Protein AF-A0A7S1M0U5-F1 (afdb_monomer_lite)

pLDDT: mean 91.15, std 3.14, range [82.31, 96.44]

Foldseek 3Di:
DLVPFPLQQLLVQLVVQQCPDPPSVVLCVPHDSSVVSVVVSVVVVVLVVCVVVVVLVVLLVVLLQVLLVVLVSVDDLVSVVSSLVSSLV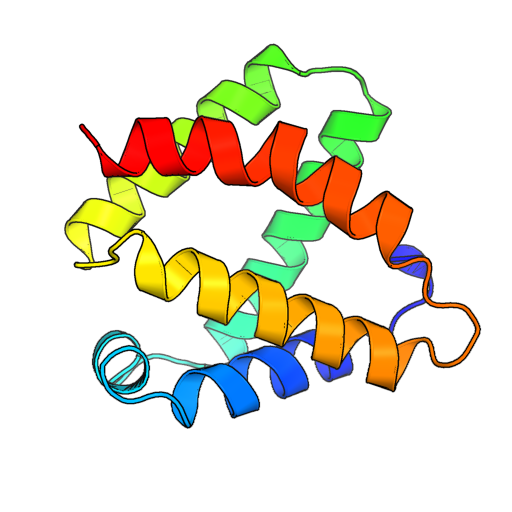SVCVRCPPNRDSVVSVVCCVPRHNVSSNNSNVD

Secondary structure (DSSP, 8-state):
-GGGS-HHHHHHHHHHHHTTSTTHHHHTTT--HHHHHHHHHHHHHHHHHHHHHT-HHHHHHHHHHHHHHHHHTT--HHHHHHHHHHHHHHHHHHHGGG--HHHHHHHIIIIIIHHHHHHHT-

Sequence (122 aa):
QWQRAQLNSVSQGLYRRLLHHEGIDQLFHGMDIEGQASMFCMFVTTAIQWLGRRDFMRLERDILQLGMRHAQYGLDMSMLSTFQLSLFLSLRDELGTAFLEHEWAFIWMHFITRPFLNGLAR

Radius of gyration: 13.95 Å; chains: 1; bounding box: 30×32×31 Å

InterPro domains:
  IPR009050 Globin-like superfamily [SSF46458] (9-99)
  IPR012292 Globin/Protoglobin [G3DSA:1.10.490.10] (2-115)

Structure (mmCIF, N/CA/C/O backbone):
data_AF-A0A7S1M0U5-F1
#
_entry.id   AF-A0A7S1M0U5-F1
#
loop_
_atom_site.group_PDB
_atom_site.id
_atom_site.type_symbol
_atom_site.label_atom_id
_atom_site.label_alt_id
_atom_site.label_comp_id
_atom_site.label_asym_id
_atom_site.label_entity_id
_atom_site.label_seq_id
_atom_site.pdbx_PDB_ins_code
_atom_site.Cartn_x
_atom_site.Cartn_y
_atom_site.Cartn_z
_atom_site.occupancy
_atom_site.B_iso_or_equiv
_atom_site.auth_seq_id
_atom_site.auth_comp_id
_atom_site.auth_asym_id
_atom_site.auth_atom_id
_atom_site.pdbx_PDB_model_num
ATOM 1 N N . GLN A 1 1 ? -7.936 0.834 13.852 1.00 84.56 1 GLN A N 1
ATOM 2 C CA . GLN A 1 1 ? -8.105 -0.521 13.281 1.00 84.56 1 GLN A CA 1
ATOM 3 C C . GLN A 1 1 ? -6.776 -1.172 12.953 1.00 84.56 1 GLN A C 1
ATOM 5 O O . GLN A 1 1 ? -6.576 -2.289 13.392 1.00 84.56 1 GLN A O 1
ATOM 10 N N . TRP A 1 2 ? -5.852 -0.465 12.292 1.00 88.12 2 TRP A N 1
ATOM 11 C CA . TRP A 1 2 ? -4.510 -0.977 11.978 1.00 88.12 2 TRP A CA 1
ATOM 12 C C . TRP A 1 2 ? -3.784 -1.625 13.170 1.00 88.12 2 TRP A C 1
ATOM 14 O O . TRP A 1 2 ? -3.356 -2.762 13.080 1.00 88.12 2 TRP A O 1
ATOM 24 N N . GLN A 1 3 ? -3.752 -0.959 14.330 1.00 87.31 3 GLN A N 1
ATOM 25 C CA . GLN A 1 3 ? -3.132 -1.497 15.555 1.00 87.31 3 GLN A CA 1
ATOM 26 C C . GLN A 1 3 ? -3.797 -2.767 16.118 1.00 87.31 3 GLN A C 1
ATOM 28 O O . GLN A 1 3 ? -3.212 -3.422 16.969 1.00 87.31 3 GLN A O 1
ATOM 33 N N . ARG A 1 4 ? -5.033 -3.076 15.707 1.00 88.62 4 ARG A N 1
ATOM 34 C CA . ARG A 1 4 ? -5.781 -4.257 16.168 1.00 88.62 4 ARG A CA 1
ATOM 35 C C . ARG A 1 4 ? -5.685 -5.427 15.186 1.00 88.62 4 ARG A C 1
ATOM 37 O O . ARG A 1 4 ? -6.056 -6.529 15.558 1.00 88.62 4 ARG A O 1
ATOM 44 N N . ALA A 1 5 ? -5.253 -5.175 13.951 1.00 90.81 5 ALA A N 1
ATOM 45 C CA . ALA A 1 5 ? -5.129 -6.192 12.916 1.00 90.81 5 ALA A CA 1
ATOM 46 C C . ALA A 1 5 ? -3.848 -7.012 13.124 1.00 90.81 5 ALA A C 1
ATOM 48 O O . ALA A 1 5 ? -2.803 -6.445 13.461 1.00 90.81 5 ALA A O 1
ATOM 49 N N . GLN A 1 6 ? -3.883 -8.319 12.857 1.00 92.25 6 GLN A N 1
ATOM 50 C CA . GLN A 1 6 ? -2.659 -9.108 12.739 1.00 92.25 6 GLN A CA 1
ATOM 51 C C . GLN A 1 6 ? -1.958 -8.758 11.424 1.00 92.25 6 GLN A C 1
ATOM 53 O O . GLN A 1 6 ? -2.280 -9.275 10.356 1.00 92.25 6 GLN A O 1
ATOM 58 N N . LEU A 1 7 ? -0.979 -7.854 11.495 1.00 90.25 7 LEU A N 1
ATOM 59 C CA . LEU A 1 7 ? -0.349 -7.275 10.304 1.00 90.25 7 LEU A CA 1
ATOM 60 C C . LEU A 1 7 ? 0.295 -8.318 9.381 1.00 90.25 7 LEU A C 1
ATOM 62 O O . LEU A 1 7 ? 0.262 -8.141 8.168 1.00 90.25 7 LEU A O 1
ATOM 66 N N . ASN A 1 8 ? 0.815 -9.419 9.932 1.00 89.38 8 ASN A N 1
ATOM 67 C CA . ASN A 1 8 ? 1.359 -10.525 9.137 1.00 89.38 8 ASN A CA 1
ATOM 68 C C . ASN A 1 8 ? 0.271 -11.248 8.328 1.00 89.38 8 ASN A C 1
ATOM 70 O O . ASN A 1 8 ? 0.494 -11.589 7.173 1.00 89.38 8 ASN A O 1
ATOM 74 N N . SER A 1 9 ? -0.915 -11.447 8.912 1.00 91.50 9 SER A N 1
ATOM 75 C CA . SER A 1 9 ? -2.070 -12.041 8.225 1.00 91.50 9 SER A CA 1
ATOM 76 C C . SER A 1 9 ? -2.543 -11.128 7.089 1.00 91.50 9 SER A C 1
ATOM 78 O O . SER A 1 9 ? -2.682 -11.565 5.946 1.00 91.50 9 SER A O 1
ATOM 80 N N . VAL A 1 10 ? -2.672 -9.823 7.369 1.00 93.94 10 VAL A N 1
ATOM 81 C CA . VAL A 1 10 ? -3.053 -8.813 6.368 1.00 93.94 10 VAL A CA 1
ATOM 82 C C . VAL A 1 10 ? -2.060 -8.775 5.209 1.00 93.94 10 VAL A C 1
ATOM 84 O O . VAL A 1 10 ? -2.473 -8.782 4.050 1.00 93.94 10 VAL A O 1
ATOM 87 N N . SER A 1 11 ? -0.756 -8.730 5.491 1.00 92.56 11 SER A N 1
ATOM 88 C CA . SER A 1 11 ? 0.260 -8.620 4.445 1.00 92.56 11 SER A CA 1
ATOM 89 C C . SER A 1 11 ? 0.398 -9.905 3.635 1.00 92.56 11 SER A C 1
ATOM 91 O O . SER A 1 11 ? 0.449 -9.839 2.410 1.00 92.56 11 SER A O 1
ATOM 93 N N . GLN A 1 12 ? 0.347 -11.081 4.261 1.00 91.31 12 GLN A N 1
ATOM 94 C CA . GLN A 1 12 ? 0.314 -12.348 3.527 1.00 91.31 12 GLN A CA 1
ATOM 95 C C . GLN A 1 12 ? -0.939 -12.465 2.651 1.00 91.31 12 GLN A C 1
ATOM 97 O O . GLN A 1 12 ? -0.843 -12.878 1.495 1.00 91.31 12 GLN A O 1
ATOM 102 N N . GLY A 1 13 ? -2.107 -12.069 3.167 1.00 93.31 13 GLY A N 1
ATOM 103 C CA . GLY A 1 13 ? -3.352 -12.028 2.402 1.00 93.31 13 GLY A CA 1
ATOM 104 C C . GLY A 1 13 ? -3.274 -11.081 1.203 1.00 93.31 13 GLY A C 1
ATOM 105 O O . GLY A 1 13 ? -3.750 -11.421 0.118 1.00 93.31 13 GLY A O 1
ATOM 106 N N . LEU A 1 14 ? -2.631 -9.924 1.379 1.00 95.19 14 LEU A N 1
ATOM 107 C CA . LEU A 1 14 ? -2.399 -8.944 0.323 1.00 95.19 14 LEU A CA 1
ATOM 108 C C . LEU A 1 14 ? -1.513 -9.535 -0.774 1.00 95.19 14 LEU A C 1
ATOM 110 O O . LEU A 1 14 ? -1.929 -9.585 -1.928 1.00 95.19 14 LEU A O 1
ATOM 114 N N . TYR A 1 15 ? -0.318 -10.013 -0.426 1.00 93.50 15 TYR A N 1
ATOM 115 C CA . TYR A 1 15 ? 0.635 -10.511 -1.419 1.00 93.50 15 TYR A CA 1
ATOM 116 C C . TYR A 1 15 ? 0.144 -11.784 -2.104 1.00 93.50 15 TYR A C 1
ATOM 118 O O . TYR A 1 15 ? 0.323 -11.920 -3.309 1.00 93.50 15 TYR A O 1
ATOM 126 N N . ARG A 1 16 ? -0.576 -12.666 -1.398 1.00 92.69 16 ARG A N 1
ATOM 127 C CA . ARG A 1 16 ? -1.241 -13.812 -2.035 1.00 92.69 16 ARG A CA 1
ATOM 128 C C . ARG A 1 16 ? -2.172 -13.354 -3.158 1.00 92.69 16 ARG A C 1
ATOM 130 O O . ARG A 1 16 ? -2.124 -13.918 -4.240 1.00 92.69 16 ARG A O 1
ATOM 137 N N . ARG A 1 17 ? -2.990 -12.321 -2.928 1.00 94.69 17 ARG A N 1
ATOM 138 C CA . ARG A 1 17 ? -3.907 -11.773 -3.946 1.00 94.69 17 ARG A CA 1
ATOM 139 C C . ARG A 1 17 ? -3.170 -11.096 -5.095 1.00 94.69 17 ARG A C 1
ATOM 141 O O . ARG A 1 17 ? -3.531 -11.320 -6.244 1.00 94.69 17 ARG A O 1
ATOM 148 N N . LEU A 1 18 ? -2.141 -10.308 -4.788 1.00 93.50 18 LEU A N 1
ATOM 149 C CA . LEU A 1 18 ? -1.336 -9.613 -5.794 1.00 93.50 18 LEU A CA 1
ATOM 150 C C . LEU A 1 18 ? -0.649 -10.585 -6.755 1.00 93.50 18 LEU A C 1
ATOM 152 O O . LEU A 1 18 ? -0.692 -10.377 -7.961 1.00 93.50 18 LEU A O 1
ATOM 156 N N . LEU A 1 19 ? -0.076 -11.669 -6.230 1.00 92.88 19 LEU A N 1
ATOM 157 C CA . LEU A 1 19 ? 0.626 -12.680 -7.026 1.00 92.88 19 LEU A CA 1
ATOM 158 C C . LEU A 1 19 ? -0.309 -13.536 -7.899 1.00 92.88 19 LEU A C 1
ATOM 160 O O . LEU A 1 19 ? 0.168 -14.274 -8.753 1.00 92.88 19 LEU A O 1
ATOM 164 N N . HIS A 1 20 ? -1.628 -13.446 -7.706 1.00 92.00 20 HIS A N 1
ATOM 165 C CA . HIS A 1 20 ? -2.615 -14.057 -8.601 1.00 92.00 20 HIS A CA 1
ATOM 166 C C . HIS A 1 20 ? -3.041 -13.136 -9.754 1.00 92.00 20 HIS A C 1
ATOM 168 O O . HIS A 1 20 ? -3.808 -13.570 -10.613 1.00 92.00 20 HIS A O 1
ATOM 174 N N . HIS A 1 21 ? -2.586 -11.882 -9.780 1.00 90.25 21 HIS A N 1
ATOM 175 C CA . HIS A 1 21 ? -2.907 -10.943 -10.845 1.00 90.25 21 HIS A CA 1
ATOM 176 C C . HIS A 1 21 ? -1.794 -10.922 -11.894 1.00 90.25 21 HIS A C 1
ATOM 178 O O . HIS A 1 21 ? -0.650 -10.582 -11.586 1.00 90.25 21 HIS A O 1
ATOM 184 N N . GLU A 1 22 ? -2.153 -11.233 -13.140 1.00 85.25 22 GLU A N 1
ATOM 185 C CA . GLU A 1 22 ? -1.229 -11.204 -14.276 1.00 85.25 22 GLU A CA 1
ATOM 186 C C . GLU A 1 22 ? -0.577 -9.818 -14.404 1.00 85.25 22 GLU A C 1
ATOM 188 O O . GLU A 1 22 ? -1.245 -8.784 -14.294 1.00 85.25 22 GLU A O 1
ATOM 193 N N . GLY A 1 23 ? 0.745 -9.800 -14.561 1.00 85.75 23 GLY A N 1
ATOM 194 C CA . GLY A 1 23 ? 1.555 -8.591 -14.698 1.00 85.75 23 GLY A CA 1
ATOM 195 C C . GLY A 1 23 ? 2.090 -8.054 -13.370 1.00 85.75 23 GLY A C 1
ATOM 196 O O . GLY A 1 23 ? 3.196 -7.523 -13.346 1.00 85.75 23 GLY A O 1
ATOM 197 N N . ILE A 1 24 ? 1.375 -8.241 -12.255 1.00 89.00 24 ILE A N 1
ATOM 198 C CA . ILE A 1 24 ? 1.895 -7.895 -10.921 1.00 89.00 24 ILE A CA 1
ATOM 199 C C . ILE A 1 24 ? 2.846 -8.985 -10.425 1.00 89.00 24 ILE A C 1
ATOM 201 O O . ILE A 1 24 ? 3.883 -8.678 -9.845 1.00 89.00 24 ILE A O 1
ATOM 205 N N . ASP A 1 25 ? 2.530 -10.252 -10.681 1.00 89.38 25 ASP A N 1
ATOM 206 C CA . ASP A 1 25 ? 3.381 -11.398 -10.355 1.00 89.38 25 ASP A CA 1
ATOM 207 C C . ASP A 1 25 ? 4.805 -11.260 -10.925 1.00 89.38 25 ASP A C 1
ATOM 209 O O . ASP A 1 25 ? 5.788 -11.544 -10.236 1.00 89.38 25 ASP A O 1
ATOM 213 N N . GLN A 1 26 ? 4.918 -10.735 -12.147 1.00 89.00 26 GLN A N 1
ATOM 214 C CA . GLN A 1 26 ? 6.193 -10.500 -12.825 1.00 89.00 26 GLN A CA 1
ATOM 215 C C . GLN A 1 26 ? 7.059 -9.461 -12.103 1.00 89.00 26 GLN A C 1
ATOM 217 O O . GLN A 1 26 ? 8.279 -9.623 -12.049 1.00 89.00 26 GLN A O 1
ATOM 222 N N . LEU A 1 27 ? 6.448 -8.439 -11.490 1.00 89.00 27 LEU A N 1
ATOM 223 C CA . LEU A 1 27 ? 7.166 -7.417 -10.717 1.00 89.00 27 LEU A CA 1
ATOM 224 C C . LEU A 1 27 ? 7.847 -7.993 -9.474 1.00 89.00 27 LEU A C 1
ATOM 226 O O . LEU A 1 27 ? 8.836 -7.439 -9.003 1.00 89.00 27 LEU A O 1
ATOM 230 N N . PHE A 1 28 ? 7.321 -9.100 -8.950 1.00 89.81 28 PHE A N 1
ATOM 231 C CA . PHE A 1 28 ? 7.821 -9.749 -7.743 1.00 89.81 28 PHE A CA 1
ATOM 232 C C . PHE A 1 28 ? 8.693 -10.978 -8.029 1.00 89.81 28 PHE A C 1
ATOM 234 O O . PHE A 1 28 ? 9.082 -11.691 -7.098 1.00 89.81 28 PHE A O 1
ATOM 241 N N . HIS A 1 29 ? 9.034 -11.241 -9.294 1.00 89.38 29 HIS A N 1
ATOM 242 C CA . HIS A 1 29 ? 9.832 -12.404 -9.659 1.00 89.38 29 HIS A CA 1
ATOM 243 C C . HIS A 1 29 ? 11.215 -12.378 -8.985 1.00 89.38 29 HIS A C 1
ATOM 245 O O . HIS A 1 29 ? 11.980 -11.427 -9.126 1.00 89.38 29 HIS A O 1
ATOM 251 N N . GLY A 1 30 ? 11.540 -13.440 -8.241 1.00 88.06 30 GLY A N 1
ATOM 252 C CA . GLY A 1 30 ? 12.808 -13.558 -7.512 1.00 88.06 30 GLY A CA 1
ATOM 253 C C . GLY A 1 30 ? 12.929 -12.663 -6.270 1.00 88.06 30 GLY A C 1
ATOM 254 O O . GLY A 1 30 ? 14.005 -12.603 -5.678 1.00 88.06 30 GLY A O 1
ATOM 255 N N . MET A 1 31 ? 11.856 -11.977 -5.861 1.00 90.19 31 MET A N 1
ATOM 256 C CA . MET A 1 31 ? 11.845 -11.157 -4.650 1.00 90.19 31 MET A CA 1
ATOM 257 C C . MET A 1 31 ? 11.485 -11.974 -3.404 1.00 90.19 31 MET A C 1
ATOM 259 O O . MET A 1 31 ? 10.679 -12.902 -3.450 1.00 90.19 31 MET A O 1
ATOM 263 N N . ASP A 1 32 ? 12.034 -11.568 -2.259 1.00 91.81 32 ASP A N 1
ATOM 264 C CA . ASP A 1 32 ? 11.598 -12.050 -0.948 1.00 91.81 32 ASP A CA 1
ATOM 265 C C . ASP A 1 32 ? 10.233 -11.442 -0.586 1.00 91.81 32 ASP A C 1
ATOM 267 O O . ASP A 1 32 ? 10.136 -10.299 -0.128 1.00 91.81 32 ASP A O 1
ATOM 271 N N . ILE A 1 33 ? 9.168 -12.214 -0.810 1.00 91.62 33 ILE A N 1
ATOM 272 C CA . ILE A 1 33 ? 7.785 -11.792 -0.558 1.00 91.62 33 ILE A CA 1
ATOM 273 C C . ILE A 1 33 ? 7.535 -11.524 0.928 1.00 91.62 33 ILE A C 1
ATOM 275 O O . ILE A 1 33 ? 6.792 -10.601 1.260 1.00 91.62 33 ILE A O 1
ATOM 279 N N . GLU A 1 34 ? 8.160 -12.276 1.835 1.00 88.88 34 GLU A N 1
ATOM 280 C CA . GLU A 1 34 ? 7.997 -12.058 3.277 1.00 88.88 34 GLU A CA 1
ATOM 281 C C . GLU A 1 34 ? 8.660 -10.743 3.708 1.00 88.88 34 GLU A C 1
ATOM 283 O O . GLU A 1 34 ? 8.082 -9.956 4.472 1.00 88.88 34 GLU A O 1
ATOM 288 N N . GLY A 1 35 ? 9.833 -10.452 3.146 1.00 90.81 35 GLY A N 1
ATOM 289 C CA . GLY A 1 35 ? 10.502 -9.163 3.283 1.00 90.81 35 GLY A CA 1
ATOM 290 C C . GLY A 1 35 ? 9.659 -8.004 2.739 1.00 90.81 35 GLY A C 1
ATOM 291 O O . GLY A 1 35 ? 9.481 -6.993 3.424 1.00 90.81 35 GLY A O 1
ATOM 292 N N . GLN A 1 36 ? 9.070 -8.153 1.548 1.00 90.56 36 GLN A N 1
ATOM 293 C CA . GLN A 1 36 ? 8.177 -7.148 0.947 1.00 90.56 36 GLN A CA 1
ATOM 294 C C . GLN A 1 36 ? 6.909 -6.915 1.781 1.00 90.56 36 GLN A C 1
ATOM 296 O O . GLN A 1 36 ? 6.505 -5.771 2.019 1.00 90.56 36 GLN A O 1
ATOM 301 N N . ALA A 1 37 ? 6.310 -7.990 2.290 1.00 89.56 37 ALA A N 1
ATOM 302 C CA . ALA A 1 37 ? 5.169 -7.951 3.195 1.00 89.56 37 ALA A CA 1
ATOM 303 C C . ALA A 1 37 ? 5.488 -7.179 4.484 1.00 89.56 37 ALA A C 1
ATOM 305 O O . ALA A 1 37 ? 4.710 -6.320 4.912 1.00 89.56 37 ALA A O 1
ATOM 306 N N . SER A 1 38 ? 6.665 -7.417 5.058 1.00 89.38 38 SER A N 1
ATOM 307 C CA . SER A 1 38 ? 7.142 -6.718 6.254 1.00 89.38 38 SER A CA 1
ATOM 308 C C . SER A 1 38 ? 7.408 -5.233 5.989 1.00 89.38 38 SER A C 1
ATOM 310 O O . SER A 1 38 ? 6.967 -4.374 6.759 1.00 89.38 38 SER A O 1
ATOM 312 N N . MET A 1 39 ? 8.070 -4.903 4.874 1.00 89.81 39 MET A N 1
ATOM 313 C CA . MET A 1 39 ? 8.320 -3.515 4.471 1.00 89.81 39 MET A CA 1
ATOM 314 C C . MET A 1 39 ? 7.026 -2.737 4.250 1.00 89.81 39 MET A C 1
ATOM 316 O O . MET A 1 39 ? 6.907 -1.598 4.708 1.00 89.81 39 MET A O 1
ATOM 320 N N . PHE A 1 40 ? 6.029 -3.362 3.626 1.00 90.06 40 PHE A N 1
ATOM 321 C CA . PHE A 1 40 ? 4.713 -2.762 3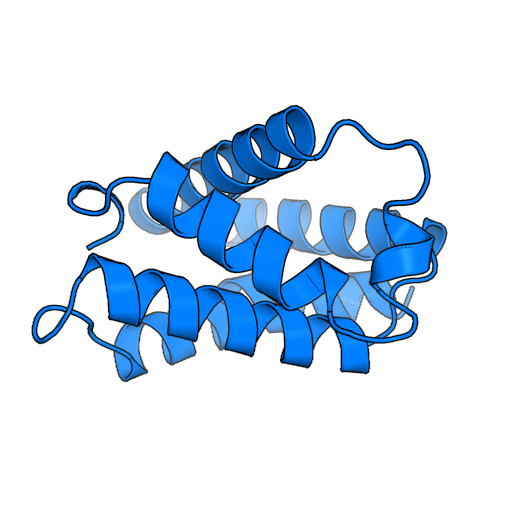.460 1.00 90.06 40 PHE A CA 1
ATOM 322 C C . PHE A 1 40 ? 4.041 -2.452 4.809 1.00 90.06 40 PHE A C 1
ATOM 324 O O . PHE A 1 40 ? 3.555 -1.338 5.020 1.00 90.06 40 PHE A O 1
ATOM 331 N N . CYS A 1 41 ? 4.059 -3.391 5.759 1.00 89.06 41 CYS A N 1
ATOM 332 C CA . CYS A 1 41 ? 3.494 -3.161 7.091 1.00 89.06 41 CYS A CA 1
ATOM 333 C C . CYS A 1 41 ? 4.170 -1.993 7.822 1.00 89.06 41 CYS A C 1
ATOM 335 O O . CYS A 1 41 ? 3.490 -1.172 8.451 1.00 89.06 41 CYS A O 1
ATOM 337 N N . MET A 1 42 ? 5.499 -1.884 7.725 1.00 88.38 42 MET A N 1
ATOM 338 C CA . MET A 1 42 ? 6.245 -0.754 8.288 1.00 88.38 42 MET A CA 1
ATOM 339 C C . MET A 1 42 ? 5.868 0.566 7.615 1.00 88.38 42 MET A C 1
ATOM 341 O O . MET A 1 42 ? 5.674 1.572 8.301 1.00 88.38 42 MET A O 1
ATOM 345 N N . PHE A 1 43 ? 5.716 0.561 6.291 1.00 88.38 43 PHE A N 1
ATOM 346 C CA . PHE A 1 43 ? 5.285 1.725 5.528 1.00 88.38 43 PHE A CA 1
ATOM 347 C C . PHE A 1 43 ? 3.911 2.234 5.987 1.00 88.38 43 PHE A C 1
ATOM 349 O O . PHE A 1 43 ? 3.796 3.400 6.364 1.00 88.38 43 PHE A O 1
ATOM 356 N N . VAL A 1 44 ? 2.889 1.373 6.042 1.00 88.25 44 VAL A N 1
ATOM 357 C CA . VAL A 1 44 ? 1.539 1.786 6.471 1.00 88.25 44 VAL A CA 1
ATOM 358 C C . VAL A 1 44 ? 1.544 2.262 7.922 1.00 88.25 44 VAL A C 1
ATOM 360 O O . VAL A 1 44 ? 0.934 3.282 8.244 1.00 88.25 44 VAL A O 1
ATOM 363 N N . THR A 1 45 ? 2.289 1.582 8.797 1.00 89.19 45 THR A N 1
ATOM 364 C CA . THR A 1 45 ? 2.462 2.008 10.194 1.00 89.19 45 THR A CA 1
ATOM 365 C C . THR A 1 45 ? 3.059 3.413 10.277 1.00 89.19 45 THR A C 1
ATOM 367 O O . THR A 1 45 ? 2.566 4.253 11.031 1.00 89.19 45 THR A O 1
ATOM 370 N N . THR A 1 46 ? 4.080 3.693 9.467 1.00 85.88 46 THR A N 1
ATOM 371 C CA . THR A 1 46 ? 4.741 5.002 9.406 1.00 85.88 46 THR A CA 1
ATOM 372 C C . THR A 1 46 ? 3.799 6.076 8.855 1.00 85.88 46 THR A C 1
ATOM 374 O O . THR A 1 46 ? 3.678 7.149 9.446 1.00 85.88 46 THR A O 1
ATOM 377 N N . ALA A 1 47 ? 3.057 5.774 7.786 1.00 84.31 47 ALA A N 1
ATOM 378 C CA . ALA A 1 47 ? 2.079 6.690 7.204 1.00 84.31 47 ALA A CA 1
ATOM 379 C C . ALA A 1 47 ? 0.978 7.069 8.212 1.00 84.31 47 ALA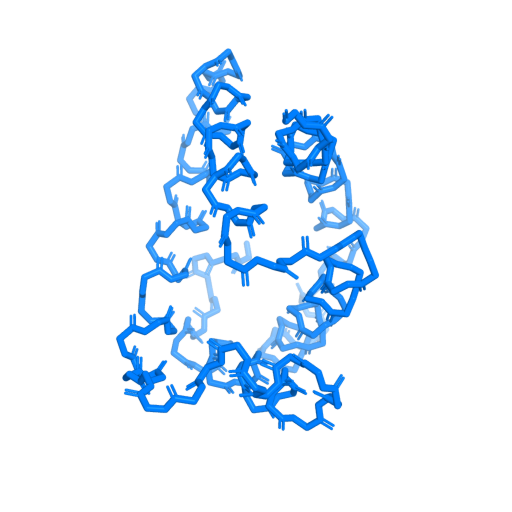 A C 1
ATOM 381 O O . ALA A 1 47 ? 0.665 8.248 8.380 1.00 84.31 47 ALA A O 1
ATOM 382 N N . ILE A 1 48 ? 0.445 6.095 8.958 1.00 85.56 48 ILE A N 1
ATOM 383 C CA . ILE A 1 48 ? -0.549 6.337 10.017 1.00 85.56 48 ILE A CA 1
ATOM 384 C C . ILE A 1 48 ? 0.032 7.200 11.146 1.00 85.56 48 ILE A C 1
ATOM 386 O O . ILE A 1 48 ? -0.656 8.081 11.664 1.00 85.56 48 ILE A O 1
ATOM 390 N N . GLN A 1 49 ? 1.299 6.999 11.520 1.00 86.12 49 GLN A N 1
ATOM 391 C CA . GLN A 1 49 ? 1.958 7.850 12.516 1.00 86.12 49 GLN A CA 1
ATOM 392 C C . GLN A 1 49 ? 2.089 9.303 12.041 1.00 86.12 49 GLN A C 1
ATOM 394 O O . GLN A 1 49 ? 1.867 10.218 12.837 1.00 86.12 49 GLN A O 1
ATOM 399 N N . TRP A 1 50 ? 2.410 9.542 10.765 1.00 82.31 50 TRP A N 1
ATOM 400 C CA . TRP A 1 50 ? 2.453 10.899 10.206 1.00 82.31 50 TRP A CA 1
ATOM 401 C C . TRP A 1 50 ? 1.080 11.566 10.184 1.00 82.31 50 TRP A C 1
ATOM 403 O O . TRP A 1 50 ? 0.975 12.731 10.572 1.00 82.31 50 TRP A O 1
ATOM 413 N N . LEU A 1 51 ? 0.026 10.820 9.835 1.00 82.31 51 LEU A N 1
ATOM 414 C CA . LEU A 1 51 ? -1.354 11.305 9.936 1.00 82.31 51 LEU A CA 1
ATOM 415 C C . LEU A 1 51 ? -1.694 11.728 11.370 1.00 82.31 51 LEU A C 1
ATOM 417 O O . LEU A 1 51 ? -2.233 12.813 11.581 1.00 82.31 51 LEU A O 1
ATOM 421 N N . GLY A 1 52 ? -1.306 10.923 12.364 1.00 84.69 52 GLY A N 1
ATOM 422 C CA . GLY A 1 52 ? -1.490 11.256 13.780 1.00 84.69 52 GLY A CA 1
ATOM 423 C C . GLY A 1 52 ? -0.742 12.522 14.218 1.00 84.69 52 GLY A C 1
ATOM 424 O O . GLY A 1 52 ? -1.242 13.273 15.053 1.00 84.69 52 GLY A O 1
ATOM 425 N N . ARG A 1 53 ? 0.428 12.796 13.625 1.00 87.81 53 ARG A N 1
ATOM 426 C CA . ARG A 1 53 ? 1.234 14.006 13.876 1.00 87.81 53 ARG A CA 1
ATOM 427 C C . ARG A 1 53 ? 0.801 15.224 13.052 1.00 87.81 53 ARG A C 1
ATOM 429 O O . ARG A 1 53 ? 1.336 16.304 13.280 1.00 87.81 53 ARG A O 1
ATOM 436 N N . ARG A 1 54 ? -0.153 15.065 12.124 1.00 86.88 54 ARG A N 1
ATOM 437 C CA . ARG A 1 54 ? -0.623 16.104 11.185 1.00 86.88 54 ARG A CA 1
ATOM 438 C C . ARG A 1 54 ? 0.486 16.699 10.303 1.00 86.88 54 ARG A C 1
ATOM 440 O O . ARG A 1 54 ? 0.363 17.825 9.827 1.00 86.88 54 ARG A O 1
ATOM 447 N N . ASP A 1 55 ? 1.555 15.942 10.056 1.00 88.00 55 ASP A N 1
ATOM 448 C CA . ASP A 1 55 ? 2.660 16.351 9.177 1.00 88.00 55 ASP A CA 1
ATOM 449 C C . ASP A 1 55 ? 2.357 15.958 7.721 1.00 88.00 55 ASP A C 1
ATOM 451 O O . ASP A 1 55 ? 2.952 15.044 7.142 1.00 88.00 55 ASP A O 1
ATOM 455 N N . PHE A 1 56 ? 1.343 16.611 7.148 1.00 87.19 56 PHE A N 1
ATOM 456 C CA . PHE A 1 56 ? 0.817 16.254 5.828 1.00 87.19 56 PHE A CA 1
ATOM 457 C C . PHE A 1 56 ? 1.803 16.547 4.697 1.00 87.19 56 PHE A C 1
ATOM 459 O O . PHE A 1 56 ? 1.862 15.775 3.746 1.00 87.19 56 PHE A O 1
ATOM 466 N N . MET A 1 57 ? 2.617 17.604 4.815 1.00 89.00 57 MET A N 1
ATOM 467 C CA . MET A 1 57 ? 3.624 17.931 3.799 1.00 89.00 57 MET A CA 1
ATOM 468 C C . MET A 1 57 ? 4.698 16.848 3.697 1.00 89.00 57 MET A C 1
ATOM 470 O O . MET A 1 57 ? 5.102 16.472 2.596 1.00 89.00 57 MET A O 1
ATOM 474 N N . ARG A 1 58 ? 5.158 16.321 4.840 1.00 87.94 58 ARG A N 1
ATOM 475 C CA . ARG A 1 58 ? 6.128 15.227 4.851 1.00 87.94 58 ARG A CA 1
ATOM 476 C C . ARG A 1 58 ? 5.540 13.948 4.273 1.00 87.94 58 ARG A C 1
ATOM 478 O O . ARG A 1 58 ? 6.187 13.328 3.435 1.00 87.94 58 ARG A O 1
ATOM 485 N N . LEU A 1 59 ? 4.325 13.589 4.690 1.00 88.94 59 LEU A N 1
ATOM 486 C CA . LEU A 1 59 ? 3.615 12.431 4.151 1.00 88.94 59 LEU A CA 1
ATOM 487 C C . LEU A 1 59 ? 3.463 12.551 2.630 1.00 88.94 59 LEU A C 1
ATOM 489 O O . LEU A 1 59 ? 3.860 11.642 1.912 1.00 88.94 59 LEU A O 1
ATOM 493 N N . GLU A 1 60 ? 2.970 13.683 2.129 1.00 91.44 60 GLU A N 1
ATOM 494 C CA . GLU A 1 60 ? 2.777 13.904 0.694 1.00 91.44 60 GLU A CA 1
ATOM 495 C C . GLU A 1 60 ? 4.088 13.758 -0.092 1.00 91.44 60 GLU A C 1
ATOM 497 O O . GLU A 1 60 ? 4.133 13.033 -1.087 1.00 91.44 60 GLU A O 1
ATOM 502 N N . ARG A 1 61 ? 5.175 14.384 0.380 1.00 92.44 61 ARG A N 1
ATOM 503 C CA . ARG A 1 61 ? 6.501 14.288 -0.246 1.00 92.44 61 ARG A CA 1
ATOM 504 C C . ARG A 1 61 ? 7.016 12.850 -0.278 1.00 92.44 61 ARG A C 1
ATOM 506 O O . ARG A 1 61 ? 7.511 12.405 -1.312 1.00 92.44 61 ARG A O 1
ATOM 513 N N . ASP A 1 62 ? 6.930 12.140 0.842 1.00 91.19 62 ASP A N 1
ATOM 514 C CA . ASP A 1 62 ? 7.490 10.795 0.967 1.00 91.19 62 ASP A CA 1
ATOM 515 C C . ASP A 1 62 ? 6.681 9.791 0.114 1.00 91.19 62 ASP A C 1
ATOM 517 O O . ASP A 1 62 ? 7.263 8.902 -0.513 1.00 91.19 62 ASP A O 1
ATOM 521 N N . ILE A 1 63 ? 5.360 9.984 -0.008 1.00 93.44 63 ILE A N 1
ATOM 522 C CA . ILE A 1 63 ? 4.496 9.199 -0.905 1.00 93.44 63 ILE A CA 1
ATOM 523 C C . ILE A 1 63 ? 4.742 9.534 -2.381 1.00 93.44 63 ILE A C 1
ATOM 525 O O . ILE A 1 63 ? 4.781 8.628 -3.214 1.00 93.44 63 ILE A O 1
ATOM 529 N N . LEU A 1 64 ? 4.965 10.804 -2.721 1.00 94.81 64 LEU A N 1
ATOM 530 C CA . LEU A 1 64 ? 5.328 11.203 -4.082 1.00 94.81 64 LEU A CA 1
ATOM 531 C C . LEU A 1 64 ? 6.641 10.541 -4.516 1.00 94.81 64 LEU A C 1
ATOM 533 O O . LEU A 1 64 ? 6.714 9.959 -5.596 1.00 94.81 64 LEU A O 1
ATOM 537 N N . GLN A 1 65 ? 7.665 10.566 -3.659 1.00 94.56 65 GLN A N 1
ATOM 538 C CA . GLN A 1 65 ? 8.934 9.883 -3.928 1.00 94.56 65 GLN A CA 1
ATOM 539 C C . GLN A 1 65 ? 8.761 8.366 -4.044 1.00 94.56 65 GLN A C 1
ATOM 541 O O . GLN A 1 65 ? 9.448 7.727 -4.840 1.00 94.56 65 GLN A O 1
ATOM 546 N N . LEU A 1 66 ? 7.852 7.780 -3.259 1.00 92.69 66 LEU A N 1
ATOM 547 C CA . LEU A 1 66 ? 7.513 6.367 -3.377 1.00 92.69 66 LEU A CA 1
ATOM 548 C C . LEU A 1 66 ? 6.918 6.060 -4.758 1.00 92.69 66 LEU A C 1
ATOM 550 O O . LEU A 1 66 ? 7.380 5.114 -5.392 1.00 92.69 66 LEU A O 1
ATOM 554 N N . GLY A 1 67 ? 5.980 6.882 -5.238 1.00 94.75 67 GLY A N 1
ATOM 555 C CA . GLY A 1 67 ? 5.408 6.769 -6.583 1.00 94.75 67 GLY A CA 1
ATOM 556 C C . GLY A 1 67 ? 6.471 6.853 -7.679 1.00 94.75 67 GLY A C 1
ATOM 557 O O . GLY A 1 67 ? 6.529 5.978 -8.535 1.00 94.75 67 GLY A O 1
ATOM 558 N N . MET A 1 68 ? 7.392 7.821 -7.592 1.00 95.69 68 MET A N 1
ATOM 559 C CA . MET A 1 68 ? 8.504 7.953 -8.550 1.00 95.69 68 MET A CA 1
ATOM 560 C C . MET A 1 68 ? 9.393 6.701 -8.600 1.00 95.69 68 MET A C 1
ATOM 562 O O . MET A 1 68 ? 9.805 6.273 -9.673 1.00 95.69 68 MET A O 1
ATOM 566 N N . ARG A 1 69 ? 9.683 6.078 -7.447 1.00 94.44 69 ARG A N 1
ATOM 567 C CA . ARG A 1 69 ? 10.432 4.808 -7.414 1.00 94.44 69 ARG A CA 1
ATOM 568 C C . ARG A 1 69 ? 9.641 3.663 -8.043 1.00 94.44 69 ARG A C 1
ATOM 570 O O . ARG A 1 69 ? 10.218 2.851 -8.749 1.00 94.44 69 ARG A O 1
ATOM 577 N N . HIS A 1 70 ? 8.331 3.604 -7.810 1.00 93.31 70 HIS A N 1
ATOM 578 C CA . HIS A 1 70 ? 7.487 2.536 -8.351 1.00 93.31 70 HIS A CA 1
ATOM 579 C C . HIS A 1 70 ? 7.294 2.651 -9.868 1.00 93.31 70 HIS A C 1
ATOM 581 O O . HIS A 1 70 ? 7.214 1.622 -10.533 1.00 93.31 70 HIS A O 1
ATOM 587 N N . ALA A 1 71 ? 7.338 3.863 -10.432 1.00 93.50 71 ALA A N 1
ATOM 588 C CA . ALA A 1 71 ? 7.382 4.052 -11.884 1.00 93.50 71 ALA A CA 1
ATOM 589 C C . ALA A 1 71 ? 8.619 3.381 -12.507 1.00 93.50 71 ALA A C 1
ATOM 591 O O . ALA A 1 71 ? 8.517 2.739 -13.548 1.00 93.50 71 ALA A O 1
ATOM 592 N N . GLN A 1 72 ? 9.776 3.446 -11.835 1.00 92.62 72 GLN A N 1
ATOM 593 C CA . GLN A 1 72 ? 11.009 2.785 -12.290 1.00 92.62 72 GLN A CA 1
ATOM 594 C C . GLN A 1 72 ? 10.915 1.255 -12.255 1.00 92.62 72 GLN A C 1
ATOM 596 O O . GLN A 1 72 ? 11.650 0.585 -12.976 1.00 92.62 72 GLN A O 1
ATOM 601 N N . TYR A 1 73 ? 10.018 0.704 -11.435 1.00 90.69 73 TYR A N 1
ATOM 602 C CA . TYR A 1 73 ? 9.732 -0.731 -11.393 1.00 90.69 73 TYR A CA 1
ATOM 603 C C . TYR A 1 73 ? 8.717 -1.160 -12.456 1.00 90.69 73 TYR A C 1
ATOM 605 O O . TYR A 1 73 ? 8.463 -2.348 -12.592 1.00 90.69 73 TYR A O 1
ATOM 613 N N . GLY A 1 74 ? 8.146 -0.221 -13.215 1.00 90.62 74 GLY A N 1
ATOM 614 C CA . GLY A 1 74 ? 7.125 -0.512 -14.217 1.00 90.62 74 GLY A CA 1
ATOM 615 C C . GLY A 1 74 ? 5.709 -0.617 -13.650 1.00 90.62 74 GLY A C 1
ATOM 616 O O . GLY A 1 74 ? 4.843 -1.162 -14.329 1.00 90.62 74 GLY A O 1
ATOM 617 N N . LEU A 1 75 ? 5.445 -0.100 -12.438 1.00 92.19 75 LEU A N 1
ATOM 618 C CA . LEU A 1 75 ? 4.062 0.033 -11.976 1.00 92.19 75 LEU A CA 1
ATOM 619 C C . LEU A 1 75 ? 3.303 1.048 -12.827 1.00 92.19 75 LEU A C 1
ATOM 621 O O . LEU A 1 75 ? 3.766 2.167 -13.050 1.00 92.19 75 LEU A O 1
ATOM 625 N N . ASP A 1 76 ? 2.073 0.689 -13.171 1.00 89.19 76 ASP A N 1
ATOM 626 C CA . ASP A 1 76 ? 1.098 1.601 -13.748 1.00 89.19 76 ASP A CA 1
ATOM 627 C C . ASP A 1 76 ? -0.057 1.908 -12.777 1.00 89.19 76 ASP A C 1
ATOM 629 O O . ASP A 1 76 ? -0.151 1.395 -11.656 1.00 89.19 76 ASP A O 1
ATOM 633 N N . MET A 1 77 ? -0.960 2.789 -13.213 1.00 88.12 77 MET A N 1
ATOM 634 C CA . MET A 1 77 ? -2.111 3.206 -12.409 1.00 88.12 77 MET A CA 1
ATOM 635 C C . MET A 1 77 ? -3.110 2.068 -12.145 1.00 88.12 77 MET A C 1
ATOM 637 O O . MET A 1 77 ? -3.800 2.097 -11.125 1.00 88.12 77 MET A O 1
ATOM 641 N N . SER A 1 78 ? -3.205 1.078 -13.039 1.00 89.00 78 SER A N 1
ATOM 642 C CA . SER A 1 78 ? -4.117 -0.062 -12.892 1.00 89.00 78 SER A CA 1
ATOM 643 C C . SER A 1 78 ? -3.648 -1.010 -11.787 1.00 89.00 78 SER A C 1
ATOM 645 O O . SER A 1 78 ? -4.450 -1.493 -10.991 1.00 89.00 78 SER A O 1
ATOM 647 N N . MET A 1 79 ? -2.336 -1.182 -11.633 1.00 91.50 79 MET A N 1
ATOM 648 C CA . MET A 1 79 ? -1.770 -1.997 -10.559 1.00 91.50 79 MET A CA 1
ATOM 649 C C . MET A 1 79 ? -2.040 -1.393 -9.174 1.00 91.50 79 MET A C 1
ATOM 651 O O . MET A 1 79 ? -2.215 -2.130 -8.201 1.00 91.50 79 MET A O 1
ATOM 655 N N . LEU A 1 80 ? -2.146 -0.061 -9.068 1.00 90.69 80 LEU A N 1
ATOM 656 C CA . LEU A 1 80 ? -2.480 0.608 -7.807 1.00 90.69 80 LEU A CA 1
ATOM 657 C C . LEU A 1 80 ? -3.919 0.318 -7.351 1.00 90.69 80 LEU A C 1
ATOM 659 O O . LEU A 1 80 ? -4.157 0.151 -6.152 1.00 90.69 80 LEU A O 1
ATOM 663 N N . SER A 1 81 ? -4.880 0.235 -8.276 1.00 90.62 81 SER A N 1
ATOM 664 C CA . SER A 1 81 ? -6.265 -0.103 -7.923 1.00 90.62 81 SER A CA 1
ATOM 665 C C . SER A 1 81 ? -6.391 -1.569 -7.499 1.00 90.62 81 SER A C 1
ATOM 667 O O . SER A 1 81 ? -7.030 -1.854 -6.482 1.00 90.62 81 SER A O 1
ATOM 669 N N . THR A 1 82 ? -5.694 -2.485 -8.182 1.00 93.62 82 THR A N 1
ATOM 670 C CA . THR A 1 82 ? -5.571 -3.890 -7.760 1.00 93.62 82 THR A CA 1
ATOM 671 C C . THR A 1 82 ? -4.941 -4.006 -6.373 1.00 93.62 82 THR A C 1
ATOM 673 O O . THR A 1 82 ? -5.415 -4.783 -5.534 1.00 93.62 82 THR A O 1
ATOM 676 N N . PHE A 1 83 ? -3.917 -3.199 -6.090 1.00 93.00 83 PHE A N 1
ATOM 677 C CA . PHE A 1 83 ? -3.294 -3.140 -4.773 1.00 93.00 83 PHE A CA 1
ATOM 678 C C . PHE A 1 83 ? -4.268 -2.679 -3.689 1.00 93.00 83 PHE A C 1
ATOM 680 O O . PHE A 1 83 ? -4.409 -3.349 -2.665 1.00 93.00 83 PHE A O 1
ATOM 687 N N . GLN A 1 84 ? -4.977 -1.571 -3.919 1.00 93.06 84 GLN A N 1
ATOM 688 C CA . GLN A 1 84 ? -5.963 -1.049 -2.974 1.00 93.06 84 GLN A CA 1
ATOM 689 C C . GLN A 1 84 ? -7.042 -2.090 -2.664 1.00 93.06 84 GLN A C 1
ATOM 691 O O . GLN A 1 84 ? -7.336 -2.343 -1.494 1.00 93.06 84 GLN A O 1
ATOM 696 N N . LEU A 1 85 ? -7.613 -2.713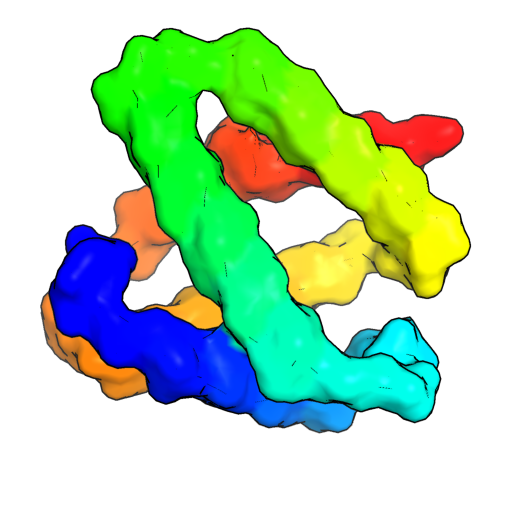 -3.699 1.00 94.25 85 LEU A N 1
ATOM 697 C CA . LEU A 1 85 ? -8.629 -3.746 -3.529 1.00 94.25 85 LEU A CA 1
ATOM 698 C C . LEU A 1 85 ? -8.084 -4.915 -2.701 1.00 94.25 85 LEU A C 1
ATOM 700 O O . LEU A 1 85 ? -8.705 -5.323 -1.721 1.00 94.25 85 LEU A O 1
ATOM 704 N N . SER A 1 86 ? -6.897 -5.414 -3.044 1.00 95.38 86 SER A N 1
ATOM 705 C CA . SER A 1 86 ? -6.261 -6.530 -2.338 1.00 95.38 86 SER A CA 1
ATOM 706 C C . SER A 1 86 ? -5.978 -6.207 -0.869 1.00 95.38 86 SER A C 1
ATOM 708 O O . SER A 1 86 ? -6.183 -7.058 0.001 1.00 95.38 86 SER A O 1
ATOM 710 N N . LEU A 1 87 ? -5.569 -4.971 -0.570 1.00 94.56 87 LEU A N 1
ATOM 711 C CA . LEU A 1 87 ? -5.358 -4.497 0.795 1.00 94.56 87 LEU A CA 1
ATOM 712 C C . LEU A 1 87 ? -6.674 -4.458 1.572 1.00 94.56 87 LEU A C 1
ATOM 714 O O . LEU A 1 87 ? -6.733 -4.948 2.698 1.00 94.56 87 LEU A O 1
ATOM 718 N N . PHE A 1 88 ? -7.735 -3.908 0.981 1.00 95.25 88 PHE A N 1
ATOM 719 C CA . PHE A 1 88 ? -9.024 -3.760 1.659 1.00 95.25 88 PHE A CA 1
ATOM 720 C C . PHE A 1 88 ? -9.680 -5.113 1.913 1.00 95.25 88 PHE A C 1
ATOM 722 O O . PHE A 1 88 ? -10.192 -5.340 3.005 1.00 95.25 88 PHE A O 1
ATOM 729 N N . LEU A 1 89 ? -9.595 -6.042 0.956 1.00 96.12 89 LEU A N 1
ATOM 730 C CA . LEU A 1 89 ? -10.028 -7.425 1.154 1.00 96.12 89 LEU A CA 1
ATOM 731 C C . LEU A 1 89 ? -9.268 -8.085 2.309 1.00 96.12 89 LEU A C 1
ATOM 733 O O . LEU A 1 89 ? -9.884 -8.705 3.167 1.00 96.12 89 LEU A O 1
ATOM 737 N N . SER A 1 90 ? -7.949 -7.903 2.374 1.00 95.81 90 SER A N 1
ATOM 738 C CA . SER A 1 90 ? -7.125 -8.514 3.426 1.00 95.81 90 SER A CA 1
ATOM 739 C C . SER A 1 90 ? -7.390 -7.904 4.805 1.00 95.81 90 SER A C 1
ATOM 741 O O . SER A 1 90 ? -7.435 -8.620 5.800 1.00 95.81 90 SER A O 1
ATOM 743 N N . LEU A 1 91 ? -7.631 -6.592 4.874 1.00 95.25 91 LEU A N 1
ATOM 744 C CA . LEU A 1 91 ? -8.063 -5.923 6.103 1.00 95.25 91 LEU A CA 1
ATOM 745 C C . LEU A 1 91 ? -9.460 -6.369 6.537 1.00 95.25 91 LEU A C 1
ATOM 747 O O . LEU A 1 91 ? -9.699 -6.521 7.732 1.00 95.25 91 LEU A O 1
ATOM 751 N N . ARG A 1 92 ? -10.379 -6.573 5.589 1.00 96.44 92 ARG A N 1
ATOM 752 C CA . ARG A 1 92 ? -11.739 -7.038 5.866 1.00 96.44 92 ARG A CA 1
ATOM 753 C C . ARG A 1 92 ? -11.759 -8.470 6.37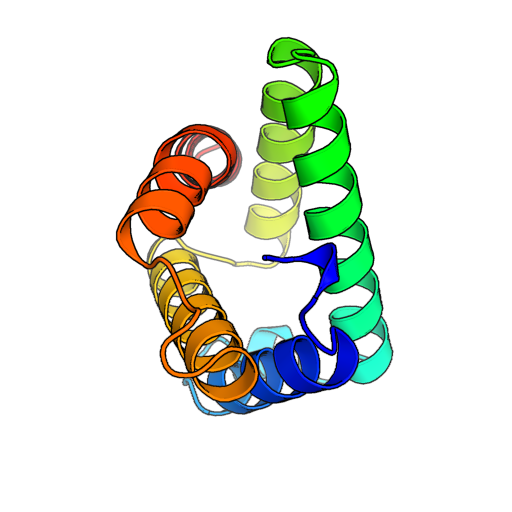9 1.00 96.44 92 ARG A C 1
ATOM 755 O O . ARG A 1 92 ? -12.478 -8.737 7.332 1.00 96.44 92 ARG A O 1
ATOM 762 N N . ASP A 1 93 ? -10.976 -9.362 5.783 1.00 96.12 93 ASP A N 1
ATOM 763 C CA . ASP A 1 93 ? -10.864 -10.744 6.255 1.00 96.12 93 ASP A CA 1
ATOM 764 C C . ASP A 1 93 ? -10.325 -10.798 7.689 1.00 96.12 93 ASP A C 1
ATOM 766 O O . ASP A 1 93 ? -10.837 -11.547 8.516 1.00 96.12 93 ASP A O 1
ATOM 770 N N . GLU A 1 94 ? -9.330 -9.961 7.993 1.00 95.75 94 GLU A N 1
ATOM 771 C CA . GLU A 1 94 ? -8.701 -9.900 9.313 1.00 95.75 94 GLU A CA 1
ATOM 772 C C . GLU A 1 94 ? -9.602 -9.253 10.378 1.00 95.75 94 GLU A C 1
ATOM 774 O O . GLU A 1 94 ? -9.679 -9.716 11.512 1.00 95.75 94 GLU A O 1
ATOM 779 N N . LEU A 1 95 ? -10.274 -8.150 10.041 1.00 94.56 95 LEU A N 1
ATOM 780 C CA . LEU A 1 95 ? -11.044 -7.355 11.004 1.00 94.56 95 LEU A CA 1
ATOM 781 C C . LEU A 1 95 ? -12.532 -7.732 11.044 1.00 94.56 95 LEU A C 1
ATOM 783 O O . LEU A 1 95 ? -13.247 -7.301 11.953 1.00 94.56 95 LEU A O 1
ATOM 787 N N . GLY A 1 96 ? -13.019 -8.501 10.071 1.00 94.88 96 GLY A N 1
ATOM 788 C CA . GLY A 1 96 ? -14.417 -8.897 9.946 1.00 94.88 96 GLY A CA 1
ATOM 789 C C . GLY A 1 96 ? -15.367 -7.698 9.966 1.00 94.88 96 GLY A C 1
ATOM 790 O O . GLY A 1 96 ? -15.165 -6.692 9.284 1.00 94.88 96 GLY A O 1
ATOM 791 N N . THR A 1 97 ? -16.400 -7.781 10.806 1.00 94.50 97 THR A N 1
ATOM 792 C CA . THR A 1 97 ? -17.397 -6.712 10.996 1.00 94.50 97 THR A CA 1
ATOM 793 C C . THR A 1 97 ? -16.821 -5.435 11.607 1.00 94.50 97 THR A C 1
ATOM 795 O O . THR A 1 97 ? -17.470 -4.394 11.559 1.00 94.50 97 THR A O 1
ATOM 798 N N . ALA A 1 98 ? -15.609 -5.482 12.168 1.00 93.94 98 ALA A N 1
ATOM 799 C CA . ALA A 1 98 ? -14.934 -4.307 12.700 1.00 93.94 98 ALA A CA 1
ATOM 800 C C . ALA A 1 98 ? -14.187 -3.508 11.624 1.00 93.94 98 ALA A C 1
ATOM 802 O O . ALA A 1 98 ? -13.586 -2.492 11.977 1.00 93.94 98 ALA A O 1
ATOM 803 N N . PHE A 1 99 ? -14.175 -3.943 10.356 1.00 95.88 99 PHE A N 1
ATOM 804 C CA . PHE A 1 99 ? -13.600 -3.190 9.239 1.00 95.88 99 PHE A CA 1
ATOM 805 C C . PHE A 1 99 ? -14.488 -1.996 8.852 1.00 95.88 99 PHE A C 1
ATOM 807 O O . PHE A 1 99 ? -15.701 -2.114 8.725 1.00 95.88 99 PHE A O 1
ATOM 814 N N . LEU A 1 100 ? -13.869 -0.831 8.654 1.00 95.12 100 LEU A N 1
ATOM 815 C CA . LEU A 1 100 ? -14.529 0.457 8.416 1.00 95.12 100 LEU A CA 1
ATOM 816 C C . LEU A 1 100 ? -14.075 0.927 7.040 1.00 95.12 100 LEU A C 1
ATOM 818 O O . LEU A 1 100 ? -13.149 1.722 6.892 1.00 95.12 100 LEU A O 1
ATOM 822 N N . GLU A 1 101 ? -14.687 0.333 6.022 1.00 93.38 101 GLU A N 1
ATOM 823 C CA . GLU A 1 101 ? -14.248 0.444 4.631 1.00 93.38 101 GLU A CA 1
ATOM 824 C C . GLU A 1 101 ? -14.198 1.897 4.143 1.00 93.38 101 GLU A C 1
ATOM 826 O O . GLU A 1 101 ? -13.219 2.307 3.523 1.00 93.38 101 GLU A O 1
ATOM 831 N N . HIS A 1 102 ? -15.202 2.707 4.487 1.00 93.38 102 HIS A N 1
ATOM 832 C CA . HIS A 1 102 ? -15.271 4.110 4.071 1.00 93.38 102 HIS A CA 1
ATOM 833 C C . HIS A 1 102 ? -14.131 4.969 4.637 1.00 93.38 102 HIS A C 1
ATOM 835 O O . HIS A 1 102 ? -13.628 5.856 3.950 1.00 93.38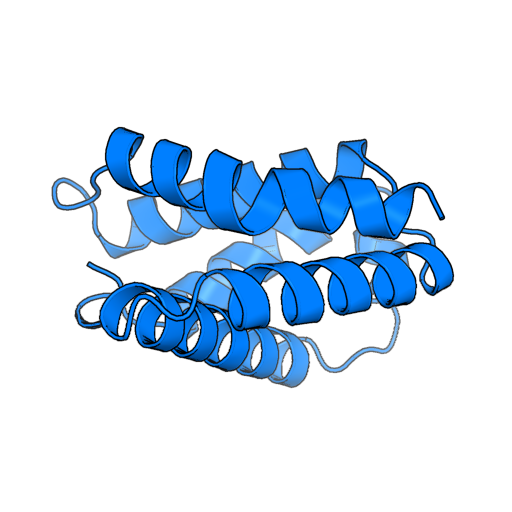 102 HIS A O 1
ATOM 841 N N . GLU A 1 103 ? -13.689 4.696 5.864 1.00 92.56 103 GLU A N 1
ATOM 842 C CA . GLU A 1 103 ? -12.595 5.434 6.505 1.00 92.56 103 GLU A CA 1
ATOM 843 C C . GLU A 1 103 ? -11.254 5.084 5.861 1.00 92.56 103 GLU A C 1
ATOM 845 O O . GLU A 1 103 ? -10.452 5.970 5.558 1.00 92.56 103 GLU A O 1
ATOM 850 N N . TRP A 1 104 ? -11.034 3.797 5.577 1.00 92.88 104 TRP A N 1
ATOM 851 C CA . TRP A 1 104 ? -9.863 3.345 4.831 1.00 92.88 104 TRP A CA 1
ATOM 852 C C . TRP A 1 104 ? -9.847 3.887 3.406 1.00 92.88 104 TRP A C 1
ATOM 854 O O . TRP A 1 104 ? -8.804 4.365 2.965 1.00 92.88 104 TRP A O 1
ATOM 864 N N . ALA A 1 105 ? -10.986 3.880 2.710 1.00 92.62 105 ALA A N 1
ATOM 865 C CA . ALA A 1 105 ? -11.119 4.465 1.378 1.00 92.62 105 ALA A CA 1
ATOM 866 C C . ALA A 1 105 ? -10.761 5.955 1.383 1.00 92.62 105 ALA A C 1
ATOM 868 O O . ALA A 1 105 ? -9.961 6.399 0.559 1.00 92.62 105 ALA A O 1
ATOM 869 N N . PHE A 1 106 ? -11.287 6.715 2.348 1.00 91.50 106 PHE A N 1
ATOM 870 C CA . PHE A 1 106 ? -10.976 8.132 2.504 1.00 91.50 106 PHE A CA 1
ATOM 871 C C . PHE A 1 106 ? -9.478 8.359 2.743 1.00 91.50 106 PHE A C 1
ATOM 873 O O . PHE A 1 106 ? -8.844 9.139 2.029 1.00 91.50 106 PHE A O 1
ATOM 880 N N . ILE A 1 107 ? -8.888 7.647 3.710 1.00 89.69 107 ILE A N 1
ATOM 881 C CA . ILE A 1 107 ? -7.466 7.796 4.040 1.00 89.69 107 ILE A CA 1
ATOM 882 C C . ILE A 1 107 ? -6.592 7.436 2.833 1.00 89.69 107 ILE A C 1
ATOM 884 O O . ILE A 1 107 ? -5.690 8.190 2.464 1.00 89.69 107 ILE A O 1
ATOM 888 N N . TRP A 1 108 ? -6.875 6.301 2.197 1.00 91.38 108 TRP A N 1
ATOM 889 C CA . TRP A 1 108 ? -6.100 5.803 1.069 1.00 91.38 108 TRP A CA 1
ATOM 890 C C . TRP A 1 108 ? -6.169 6.747 -0.129 1.00 91.38 108 TRP A C 1
ATOM 892 O O . TRP A 1 108 ? -5.144 7.068 -0.725 1.00 91.38 108 TRP A O 1
ATOM 902 N N . MET A 1 109 ? -7.355 7.246 -0.468 1.00 90.69 109 MET A N 1
ATOM 903 C CA . MET A 1 109 ? -7.544 8.143 -1.605 1.00 90.69 109 MET A CA 1
ATOM 904 C C . MET A 1 109 ? -6.819 9.482 -1.409 1.00 90.69 109 MET A C 1
ATOM 906 O O . MET A 1 109 ? -6.105 9.941 -2.304 1.00 90.69 109 MET A O 1
ATOM 910 N N . HIS A 1 110 ? -6.971 10.099 -0.234 1.00 87.19 110 HIS A N 1
ATOM 911 C CA . HIS A 1 110 ? -6.478 11.456 0.003 1.00 87.19 110 HIS A CA 1
ATOM 912 C C . HIS A 1 110 ? -4.994 11.525 0.348 1.00 87.19 110 HIS A C 1
ATOM 914 O O . HIS A 1 110 ? -4.326 12.469 -0.072 1.00 87.19 110 HIS A O 1
ATOM 920 N N . PHE A 1 111 ? -4.477 10.546 1.086 1.00 88.75 111 PHE A N 1
ATOM 921 C CA . PHE A 1 111 ? -3.121 10.623 1.627 1.00 88.75 111 PHE A CA 1
ATOM 922 C C . PHE A 1 111 ? -2.125 9.695 0.940 1.00 88.75 111 PHE A C 1
ATOM 924 O O . PHE A 1 111 ? -0.924 9.921 1.062 1.00 88.75 111 PHE A O 1
ATOM 931 N N . ILE A 1 112 ? -2.601 8.677 0.217 1.00 90.75 112 ILE A N 1
ATOM 932 C CA . ILE A 1 112 ? -1.737 7.717 -0.479 1.00 90.75 112 ILE A CA 1
ATOM 933 C C . ILE A 1 112 ? -1.896 7.860 -1.993 1.00 90.75 112 ILE A C 1
ATOM 935 O O . ILE A 1 112 ? -0.964 8.257 -2.682 1.00 90.75 112 ILE A O 1
ATOM 939 N N . THR A 1 113 ? -3.093 7.606 -2.514 1.00 92.25 113 THR A N 1
ATOM 940 C CA . THR A 1 113 ? -3.362 7.463 -3.953 1.00 92.25 113 THR A CA 1
ATOM 941 C C . THR A 1 113 ? -2.994 8.716 -4.731 1.00 92.25 113 THR A C 1
ATOM 943 O O . THR A 1 113 ? -2.208 8.644 -5.669 1.00 92.25 113 THR A O 1
ATOM 946 N N . ARG A 1 114 ? -3.517 9.882 -4.333 1.00 92.56 114 ARG A N 1
ATOM 947 C CA . ARG A 1 114 ? -3.258 11.135 -5.051 1.00 92.56 114 ARG A CA 1
ATOM 948 C C . ARG A 1 114 ? -1.760 11.488 -5.138 1.00 92.56 114 ARG A C 1
ATOM 950 O O . ARG A 1 114 ? -1.282 11.665 -6.258 1.00 92.56 114 ARG A O 1
ATOM 957 N N . PRO A 1 115 ? -0.999 11.589 -4.030 1.00 93.19 115 PRO A N 1
ATOM 958 C CA . PRO A 1 115 ? 0.432 11.879 -4.127 1.00 93.19 115 PRO A CA 1
ATOM 959 C C . PRO A 1 115 ? 1.229 10.777 -4.826 1.00 93.19 115 PRO A C 1
ATOM 961 O O . PRO A 1 115 ? 2.179 11.085 -5.543 1.00 93.19 115 PRO A O 1
ATOM 964 N N . PHE A 1 116 ? 0.834 9.512 -4.675 1.00 94.69 116 PHE A N 1
ATOM 965 C CA . PHE A 1 116 ? 1.524 8.398 -5.318 1.00 94.69 116 PHE A CA 1
ATOM 966 C C . PHE A 1 116 ? 1.356 8.442 -6.838 1.00 94.69 116 PHE A C 1
ATOM 968 O O . PHE A 1 116 ? 2.343 8.344 -7.559 1.00 94.69 116 PHE A O 1
ATOM 975 N N . LEU A 1 117 ? 0.133 8.671 -7.332 1.00 94.25 117 LEU A N 1
ATOM 976 C CA . LEU A 1 117 ? -0.147 8.841 -8.762 1.00 94.25 117 LEU A CA 1
ATOM 977 C C . LEU A 1 117 ? 0.589 10.052 -9.349 1.00 94.25 117 LEU A C 1
ATOM 979 O O . LEU A 1 117 ? 1.123 9.967 -10.452 1.00 94.25 117 LEU A O 1
ATOM 983 N N . ASN A 1 118 ? 0.690 11.153 -8.596 1.00 94.25 118 ASN A N 1
ATOM 984 C CA . ASN A 1 118 ? 1.514 12.298 -8.995 1.00 94.25 118 ASN A CA 1
ATOM 985 C C . ASN A 1 118 ? 3.002 11.939 -9.113 1.00 94.25 118 ASN A C 1
ATOM 987 O O . ASN A 1 118 ? 3.718 12.568 -9.887 1.00 94.25 118 ASN A O 1
ATOM 991 N N . GLY A 1 119 ? 3.478 10.983 -8.312 1.00 94.81 119 GLY A N 1
ATOM 992 C CA . GLY A 1 119 ? 4.826 10.434 -8.410 1.00 94.81 119 GLY A CA 1
ATOM 993 C C . GLY A 1 119 ? 4.991 9.485 -9.596 1.00 94.81 119 GLY A C 1
ATOM 994 O O . GLY A 1 119 ? 6.004 9.565 -10.275 1.00 94.81 119 GLY A O 1
ATOM 995 N N . LEU A 1 120 ? 3.996 8.633 -9.865 1.00 93.69 120 LEU A N 1
ATOM 996 C CA . LEU A 1 120 ? 4.004 7.702 -11.000 1.00 93.69 120 LEU A CA 1
ATOM 997 C C . LEU A 1 120 ? 4.022 8.409 -12.362 1.00 93.69 120 LEU A C 1
ATOM 999 O O . LEU A 1 120 ? 4.561 7.875 -13.321 1.00 93.69 120 LEU A O 1
ATOM 1003 N N . ALA A 1 121 ? 3.411 9.590 -12.456 1.00 91.44 121 ALA A N 1
ATOM 1004 C CA . ALA A 1 121 ? 3.304 10.356 -13.697 1.00 91.44 121 ALA A CA 1
ATOM 1005 C C . ALA A 1 121 ? 4.538 11.229 -14.022 1.00 91.44 121 ALA A C 1
ATOM 1007 O O . ALA A 1 121 ? 4.459 12.058 -14.931 1.00 91.44 121 ALA A O 1
ATOM 1008 N N . ARG A 1 122 ? 5.633 11.112 -13.259 1.00 86.94 122 ARG A N 1
ATOM 1009 C CA . ARG A 1 122 ? 6.871 11.897 -13.422 1.00 86.94 122 ARG A CA 1
ATOM 1010 C C . ARG A 1 122 ? 7.988 11.060 -14.017 1.00 86.94 122 ARG A C 1
ATOM 1012 O O . ARG A 1 122 ? 8.726 11.635 -14.843 1.00 86.94 122 ARG A O 1
#

Organism: Alexandrium catenella (NCBI:txid2925)